Protein AF-A0A934XYL9-F1 (afdb_monomer_lite)

Structure (mmCIF, N/CA/C/O backbone):
data_AF-A0A934XYL9-F1
#
_entry.id   AF-A0A934XYL9-F1
#
loop_
_atom_site.group_PDB
_atom_site.id
_atom_site.type_symbol
_atom_site.label_atom_id
_atom_site.label_alt_id
_atom_site.label_comp_id
_atom_site.label_asym_id
_atom_site.label_entity_id
_atom_site.label_seq_id
_atom_site.pdbx_PDB_ins_code
_atom_site.Cartn_x
_atom_site.Cartn_y
_atom_site.Cartn_z
_atom_site.occupancy
_atom_site.B_iso_or_equiv
_atom_site.auth_seq_id
_atom_site.auth_comp_id
_atom_site.auth_asym_id
_atom_site.auth_atom_id
_atom_site.pdbx_PDB_model_num
ATOM 1 N N . MET A 1 1 ? -9.830 14.529 13.979 1.00 47.41 1 MET A N 1
ATOM 2 C CA . MET A 1 1 ? -8.397 14.184 13.919 1.00 47.41 1 MET A CA 1
ATOM 3 C C . MET A 1 1 ? -8.063 13.356 15.140 1.00 47.41 1 MET A C 1
ATOM 5 O O . MET A 1 1 ? -8.235 13.854 16.246 1.00 47.41 1 MET A O 1
ATOM 9 N N . SER A 1 2 ? -7.654 12.105 14.946 1.00 51.38 2 SER A N 1
ATOM 10 C CA . SER A 1 2 ? -7.021 11.291 15.988 1.00 51.38 2 SER A CA 1
ATOM 11 C C . SER A 1 2 ? -5.512 11.298 15.739 1.00 51.38 2 SER A C 1
ATOM 13 O O . SER A 1 2 ? -5.086 11.062 14.607 1.00 51.38 2 SER A O 1
ATOM 15 N N . SER A 1 3 ? -4.711 11.578 16.764 1.00 46.47 3 SER A N 1
ATOM 16 C CA . SER A 1 3 ? -3.249 11.509 16.701 1.00 46.47 3 SER A CA 1
ATOM 17 C C . SER A 1 3 ? -2.705 10.727 17.893 1.00 46.47 3 SER A C 1
ATOM 19 O O . SER A 1 3 ? -3.219 10.834 19.006 1.00 46.47 3 SER A O 1
ATOM 21 N N . ILE A 1 4 ? -1.657 9.945 17.649 1.00 52.59 4 ILE A N 1
ATOM 22 C CA . ILE A 1 4 ? -0.820 9.324 18.678 1.00 52.59 4 ILE A CA 1
ATOM 23 C C . ILE A 1 4 ? 0.606 9.825 18.442 1.00 52.59 4 ILE A C 1
ATOM 25 O O . ILE A 1 4 ? 1.113 9.770 17.322 1.00 52.59 4 ILE A O 1
ATOM 29 N N . SER A 1 5 ? 1.245 10.342 19.492 1.00 48.00 5 SER A N 1
ATOM 30 C CA . SER A 1 5 ? 2.653 10.745 19.492 1.00 48.00 5 SER A CA 1
ATOM 31 C C . SER A 1 5 ? 3.391 9.919 20.538 1.00 48.00 5 SER A C 1
ATOM 33 O O . SER A 1 5 ? 3.002 9.889 21.706 1.00 48.00 5 SER A O 1
ATOM 35 N N . LEU A 1 6 ? 4.447 9.236 20.103 1.00 45.34 6 LEU A N 1
ATOM 36 C CA . LEU A 1 6 ? 5.395 8.524 20.953 1.00 45.34 6 LEU A CA 1
ATOM 37 C C . LEU A 1 6 ? 6.767 9.180 20.731 1.00 45.34 6 LEU A C 1
ATOM 39 O O . LEU A 1 6 ? 7.577 8.722 19.932 1.00 45.34 6 LEU A O 1
ATOM 43 N N . GLY A 1 7 ? 7.027 10.300 21.413 1.00 58.59 7 GLY A N 1
ATOM 44 C CA . GLY A 1 7 ? 8.284 11.053 21.278 1.00 58.59 7 GLY A CA 1
ATOM 45 C C . GLY A 1 7 ? 8.337 11.959 20.036 1.00 58.59 7 GLY A C 1
ATOM 46 O O . GLY A 1 7 ? 7.332 12.560 19.672 1.00 58.59 7 GLY A O 1
ATOM 47 N N . LEU A 1 8 ? 9.513 12.076 19.394 1.00 58.28 8 LEU A N 1
ATOM 48 C CA . LEU A 1 8 ? 9.740 12.850 18.149 1.00 58.28 8 LEU A CA 1
ATOM 49 C C . LEU A 1 8 ? 9.104 12.205 16.896 1.00 58.28 8 LEU A C 1
ATOM 51 O O . LEU A 1 8 ? 9.378 12.644 15.777 1.00 58.28 8 LEU A O 1
ATOM 55 N N . ALA A 1 9 ? 8.298 11.159 17.089 1.00 76.25 9 ALA A N 1
ATOM 56 C CA . ALA A 1 9 ? 7.535 10.485 16.057 1.00 76.25 9 ALA A CA 1
ATOM 57 C C . ALA A 1 9 ? 6.035 10.518 16.392 1.00 76.25 9 ALA A C 1
ATOM 59 O O . ALA A 1 9 ? 5.626 10.343 17.549 1.00 76.25 9 ALA A O 1
ATOM 60 N N . GLY A 1 10 ? 5.205 10.754 15.382 1.00 87.31 10 GLY A N 1
ATOM 61 C CA . GLY A 1 10 ? 3.758 10.814 15.523 1.00 87.31 10 GLY A CA 1
ATOM 62 C C . GLY A 1 10 ? 3.044 10.357 14.263 1.00 87.31 10 GLY A C 1
ATOM 63 O O . GLY A 1 10 ? 3.479 10.635 13.148 1.00 87.31 10 GLY A O 1
ATOM 64 N N . VAL A 1 11 ? 1.917 9.673 14.449 1.00 91.50 11 VAL A N 1
ATOM 65 C CA . VAL A 1 11 ? 1.026 9.281 13.357 1.00 91.50 11 VAL A CA 1
ATOM 66 C C . VAL A 1 11 ? -0.344 9.900 13.603 1.00 91.50 11 VAL A C 1
ATOM 68 O O . VAL A 1 11 ? -0.884 9.859 14.713 1.00 91.50 11 VAL A O 1
ATOM 71 N N . SER A 1 12 ? -0.909 10.505 12.565 1.00 93.56 12 SER A N 1
ATOM 72 C CA . SER A 1 12 ? -2.272 11.027 12.585 1.00 93.56 12 SER A CA 1
ATOM 73 C C . SER A 1 12 ? -3.064 10.550 11.380 1.00 93.56 12 SER A C 1
ATOM 75 O O . SER A 1 12 ? -2.515 10.303 10.303 1.00 93.56 12 SER A O 1
ATOM 77 N N . PHE A 1 13 ? -4.370 10.415 11.589 1.00 95.62 13 PHE A N 1
ATOM 78 C CA . PHE A 1 13 ? -5.290 9.878 10.599 1.00 95.62 13 PHE A CA 1
ATOM 79 C C . PHE A 1 13 ? -6.488 10.808 10.396 1.00 95.62 13 PHE A C 1
ATOM 81 O O . PHE A 1 13 ? -6.997 11.426 11.343 1.00 95.62 13 PHE A O 1
ATOM 88 N N . GLU A 1 14 ? -6.963 10.866 9.156 1.00 97.50 14 GLU A N 1
ATOM 89 C CA . GLU A 1 14 ? -8.215 11.515 8.779 1.00 97.50 14 GLU A CA 1
ATOM 90 C C . GLU A 1 14 ? -9.133 10.505 8.094 1.00 97.50 14 GLU A C 1
ATOM 92 O O . GLU A 1 14 ? -8.685 9.654 7.322 1.00 97.50 14 GLU A O 1
ATOM 97 N N . TYR A 1 15 ? -10.428 10.623 8.378 1.00 97.06 15 TYR A N 1
ATOM 98 C CA . TYR A 1 15 ? -11.459 9.693 7.938 1.00 97.06 15 TYR A CA 1
ATOM 99 C C . TYR A 1 15 ? -12.588 10.455 7.247 1.00 97.06 15 TYR A C 1
ATOM 101 O O . TYR A 1 15 ? -12.884 11.596 7.614 1.00 97.06 15 TYR A O 1
ATOM 109 N N . ASN A 1 16 ? -13.222 9.834 6.255 1.00 95.56 16 ASN A N 1
ATOM 110 C CA . ASN A 1 16 ? -14.413 10.390 5.616 1.00 95.56 16 ASN A CA 1
ATOM 111 C C . ASN A 1 16 ? -15.685 10.139 6.455 1.00 95.56 16 ASN A C 1
ATOM 113 O O . ASN A 1 16 ? -15.647 9.518 7.515 1.00 95.56 16 ASN A O 1
ATOM 117 N N . GLY A 1 17 ? -16.841 10.601 5.963 1.00 93.75 17 GLY A N 1
ATOM 118 C CA . GLY A 1 17 ? -18.133 10.430 6.645 1.00 93.75 17 GLY A CA 1
ATOM 119 C C . GLY A 1 17 ? -18.628 8.981 6.768 1.00 93.75 17 GLY A C 1
ATOM 120 O O . GLY A 1 17 ? -19.574 8.742 7.513 1.00 93.75 17 GLY A O 1
ATOM 121 N N . ARG A 1 18 ? -18.005 8.025 6.065 1.00 93.81 18 ARG A N 1
ATOM 122 C CA . ARG A 1 18 ? -18.259 6.582 6.217 1.00 93.81 18 ARG A CA 1
ATOM 123 C C . ARG A 1 18 ? -17.350 5.950 7.274 1.00 93.81 18 ARG A C 1
ATOM 125 O O . ARG A 1 18 ? -17.683 4.895 7.787 1.00 93.81 18 ARG A O 1
ATOM 132 N N . GLY A 1 19 ? -16.253 6.610 7.646 1.00 94.62 19 GLY A N 1
ATOM 133 C CA . GLY A 1 19 ? -15.232 6.068 8.544 1.00 94.62 19 GLY A CA 1
ATOM 134 C C . GLY A 1 19 ? -14.040 5.444 7.816 1.00 94.62 19 GLY A C 1
ATOM 135 O O . GLY A 1 19 ? -13.203 4.817 8.455 1.00 94.62 19 GLY A O 1
ATOM 136 N N . GLU A 1 20 ? -13.933 5.608 6.494 1.00 97.19 20 GLU A N 1
ATOM 137 C CA . GLU A 1 20 ? -12.786 5.117 5.721 1.00 97.19 20 GLU A CA 1
ATOM 138 C C . GLU A 1 20 ? -11.620 6.091 5.890 1.00 97.19 20 GLU A C 1
ATOM 140 O O . GLU A 1 20 ? -11.801 7.312 5.798 1.00 97.19 20 GLU A O 1
ATOM 145 N N . ARG A 1 21 ? -10.417 5.569 6.143 1.00 97.75 21 ARG A N 1
ATOM 146 C CA . ARG A 1 21 ? -9.211 6.377 6.323 1.00 97.75 21 ARG A CA 1
ATOM 147 C C . ARG A 1 21 ? -8.784 6.981 4.997 1.00 97.75 21 ARG A C 1
ATOM 149 O O . ARG A 1 21 ? -8.227 6.286 4.163 1.00 97.75 21 ARG A O 1
ATOM 156 N N . VAL A 1 22 ? -8.971 8.283 4.826 1.00 98.06 22 VAL A N 1
ATOM 157 C CA . VAL A 1 22 ? -8.612 9.006 3.593 1.00 98.06 22 VAL A CA 1
ATOM 158 C C . VAL A 1 22 ? -7.214 9.606 3.636 1.00 98.06 22 VAL A C 1
ATOM 160 O O . VAL A 1 22 ? -6.652 9.927 2.590 1.00 98.06 22 VAL A O 1
ATOM 163 N N . ARG A 1 23 ? -6.626 9.745 4.831 1.00 98.06 23 ARG A N 1
ATOM 164 C CA . ARG A 1 23 ? -5.273 10.282 4.985 1.00 98.06 23 ARG A CA 1
ATOM 165 C C . ARG A 1 23 ? -4.556 9.709 6.199 1.00 98.06 23 ARG A C 1
ATOM 167 O O . ARG A 1 23 ? -5.142 9.579 7.272 1.00 98.06 23 ARG A O 1
ATOM 174 N N . LYS A 1 24 ? -3.267 9.425 6.024 1.00 96.75 24 LYS A N 1
ATOM 175 C CA . LYS A 1 24 ? -2.283 9.120 7.067 1.00 96.75 24 LYS A CA 1
ATOM 176 C C . LYS A 1 24 ? -1.144 10.129 6.970 1.00 96.75 24 LYS A C 1
ATOM 178 O O . LYS A 1 24 ? -0.608 10.337 5.885 1.00 96.75 24 LYS A O 1
ATOM 183 N N . VAL A 1 25 ? -0.755 10.727 8.088 1.00 96.12 25 VAL A N 1
ATOM 184 C CA . VAL A 1 25 ? 0.452 11.553 8.195 1.00 96.12 25 VAL A CA 1
ATOM 185 C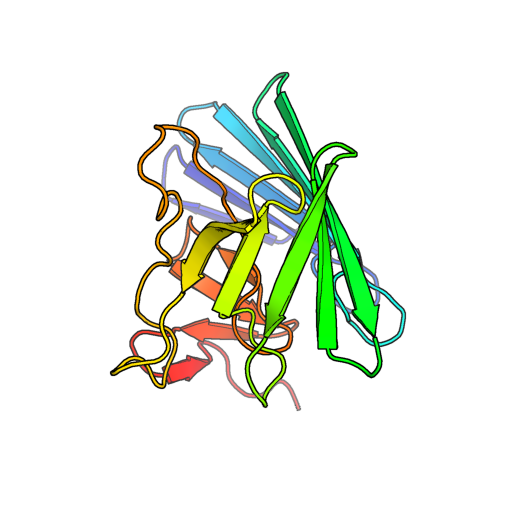 C . VAL A 1 25 ? 1.351 10.925 9.240 1.00 96.12 25 VAL A C 1
ATOM 187 O O . VAL A 1 25 ? 0.939 10.791 10.390 1.00 96.12 25 VAL A O 1
ATOM 190 N N . HIS A 1 26 ? 2.554 10.550 8.829 1.00 93.69 26 HIS A N 1
ATOM 191 C CA . HIS A 1 26 ? 3.607 10.062 9.702 1.00 93.69 26 HIS A CA 1
ATOM 192 C C . HIS A 1 26 ? 4.715 11.112 9.756 1.00 93.69 26 HIS A C 1
ATOM 194 O O . HIS A 1 26 ? 5.295 11.466 8.730 1.00 93.69 26 HIS A O 1
ATOM 200 N N . GLU A 1 27 ? 4.974 11.637 10.945 1.00 91.94 27 GLU A N 1
ATOM 201 C CA . GLU A 1 27 ? 6.095 12.522 11.222 1.00 91.94 27 GLU A CA 1
ATOM 202 C C . GLU A 1 27 ? 7.128 11.751 12.033 1.00 91.94 27 GLU A C 1
ATOM 204 O O . GLU A 1 27 ? 6.793 11.201 13.076 1.00 91.94 27 GLU A O 1
ATOM 209 N N . GLU A 1 28 ? 8.374 11.727 11.575 1.00 87.44 28 GLU A N 1
ATOM 210 C CA . GLU A 1 28 ? 9.479 11.084 12.278 1.00 87.44 28 GLU A CA 1
ATOM 211 C C . GLU A 1 28 ? 10.742 11.937 12.117 1.00 87.44 28 GLU A C 1
ATOM 213 O O . GLU A 1 28 ? 11.165 12.238 11.001 1.00 87.44 28 GLU A O 1
ATOM 218 N N . PHE A 1 29 ? 11.330 12.387 13.231 1.00 86.75 29 PHE A N 1
ATOM 219 C CA . PHE A 1 29 ? 12.517 13.261 13.237 1.00 86.75 29 PHE A CA 1
ATOM 220 C C . PHE A 1 29 ? 12.365 14.532 12.371 1.00 86.75 29 PHE A C 1
ATOM 222 O O . PHE A 1 29 ? 13.323 14.997 11.753 1.00 86.75 29 PHE A O 1
ATOM 229 N N . GLY A 1 30 ? 11.155 15.104 12.323 1.00 86.56 30 GLY A N 1
ATOM 230 C CA . GLY A 1 30 ? 10.830 16.290 11.519 1.00 86.56 30 GLY A CA 1
ATOM 231 C C . GLY A 1 30 ? 10.648 16.018 10.020 1.00 86.56 30 GLY A C 1
ATOM 232 O O . GLY A 1 30 ? 10.419 16.954 9.253 1.00 86.56 30 GLY A O 1
ATOM 233 N N . VAL A 1 31 ? 10.733 14.757 9.588 1.00 90.06 31 VAL A N 1
ATOM 234 C CA . VAL A 1 31 ? 10.365 14.325 8.236 1.00 90.06 31 VAL A CA 1
ATOM 235 C C . VAL A 1 31 ? 8.890 13.955 8.237 1.00 90.06 31 VAL A C 1
ATOM 237 O O . VAL A 1 31 ? 8.470 13.092 9.001 1.00 90.06 31 VAL A O 1
ATOM 240 N N . ILE A 1 32 ? 8.108 14.593 7.367 1.00 93.12 32 ILE A N 1
ATOM 241 C CA . ILE A 1 32 ? 6.671 14.344 7.235 1.00 93.12 32 ILE A CA 1
ATOM 242 C C . ILE A 1 32 ? 6.415 13.538 5.965 1.00 93.12 32 ILE A C 1
ATOM 244 O O . ILE A 1 32 ? 6.678 14.004 4.855 1.00 93.12 32 ILE A O 1
ATOM 248 N N . LYS A 1 33 ? 5.830 12.356 6.139 1.00 95.75 33 LYS A N 1
ATOM 249 C CA . LYS A 1 33 ? 5.336 11.481 5.079 1.00 95.75 33 LYS A CA 1
ATOM 250 C C . LYS A 1 33 ? 3.817 11.471 5.117 1.00 95.75 33 LYS A C 1
ATOM 252 O O . LYS A 1 33 ? 3.214 11.319 6.177 1.00 95.75 33 LYS A O 1
ATOM 257 N N . THR A 1 34 ? 3.177 11.649 3.969 1.00 97.19 34 THR A N 1
ATOM 258 C CA . THR A 1 34 ? 1.712 11.618 3.857 1.00 97.19 34 THR A CA 1
ATOM 259 C C . THR A 1 34 ? 1.296 10.488 2.932 1.00 97.19 34 THR A C 1
ATOM 261 O O . THR A 1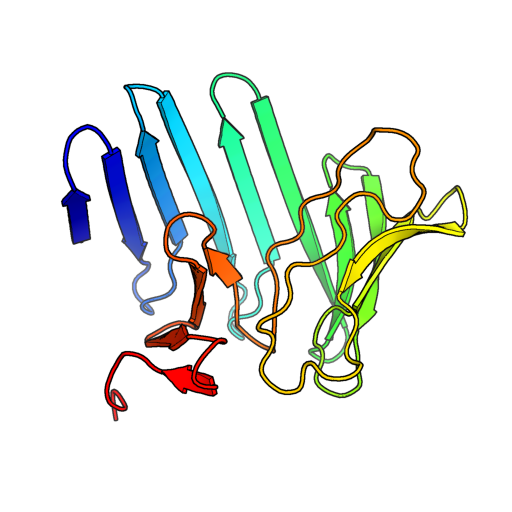 34 ? 1.865 10.330 1.861 1.00 97.19 34 THR A O 1
ATOM 264 N N . THR A 1 35 ? 0.287 9.716 3.321 1.00 98.25 35 THR A N 1
ATOM 265 C CA . THR A 1 35 ? -0.405 8.778 2.432 1.00 98.25 35 THR A CA 1
ATOM 266 C C . THR A 1 35 ? -1.859 9.207 2.303 1.00 98.25 35 THR A C 1
ATOM 268 O O . THR A 1 35 ? -2.542 9.337 3.317 1.00 98.25 35 THR A O 1
ATOM 271 N N . ASN A 1 36 ? -2.326 9.448 1.082 1.00 98.38 36 ASN A N 1
ATOM 272 C CA . ASN A 1 36 ? -3.732 9.710 0.784 1.00 98.38 36 ASN A CA 1
ATOM 273 C C . ASN A 1 36 ? -4.361 8.458 0.171 1.00 98.38 36 ASN A C 1
ATOM 275 O O . ASN A 1 36 ? -3.723 7.789 -0.646 1.00 98.38 36 ASN A O 1
ATOM 279 N N . TYR A 1 37 ? -5.608 8.180 0.534 1.00 98.56 37 TYR A N 1
ATOM 280 C CA . TYR A 1 37 ? -6.353 7.019 0.064 1.00 98.56 37 TYR A CA 1
ATOM 281 C C . TYR A 1 37 ? -7.666 7.449 -0.589 1.00 98.56 37 TYR A C 1
ATOM 283 O O . TYR A 1 37 ? -8.336 8.369 -0.114 1.00 98.56 37 TYR A O 1
ATOM 291 N N . LEU A 1 38 ? -8.051 6.753 -1.656 1.00 98.31 38 LEU A N 1
ATOM 292 C CA . LEU A 1 38 ? -9.362 6.875 -2.288 1.00 98.31 38 LEU A CA 1
ATOM 293 C C . LEU A 1 38 ? -9.995 5.493 -2.389 1.00 98.31 38 LEU A C 1
ATOM 295 O O . LEU A 1 38 ? -9.337 4.562 -2.845 1.00 98.31 38 LEU A O 1
ATOM 299 N N . PHE A 1 39 ? -11.267 5.388 -2.019 1.00 98.19 39 PHE A N 1
ATOM 300 C CA . PHE A 1 39 ? -12.046 4.156 -2.090 1.00 98.19 39 PHE A CA 1
ATOM 301 C C . PHE A 1 39 ? -13.232 4.324 -3.039 1.00 98.19 39 PHE A C 1
ATOM 303 O O . PHE A 1 39 ? -13.703 5.445 -3.254 1.00 98.19 39 PHE A O 1
ATOM 310 N N . ASP A 1 40 ? -13.708 3.218 -3.606 1.00 96.44 40 ASP A N 1
ATOM 311 C CA . ASP A 1 40 ? -14.989 3.179 -4.309 1.00 96.44 40 ASP A CA 1
ATOM 312 C C . ASP A 1 40 ? -16.174 3.037 -3.330 1.00 96.44 40 ASP A C 1
ATOM 314 O O . ASP A 1 40 ? -16.021 2.941 -2.109 1.00 96.44 40 ASP A O 1
ATOM 318 N N . GLU A 1 41 ? -17.398 3.015 -3.860 1.00 95.00 41 GLU A N 1
ATOM 319 C CA . GLU A 1 41 ? -18.602 2.847 -3.036 1.00 95.00 41 GLU A CA 1
ATOM 320 C C . GLU A 1 41 ? -18.678 1.466 -2.356 1.00 95.00 41 GLU A C 1
ATOM 322 O O . GLU A 1 41 ? -19.294 1.339 -1.294 1.00 95.00 41 GLU A O 1
ATOM 327 N N . ALA A 1 42 ? -18.018 0.448 -2.916 1.00 94.44 42 ALA A N 1
ATOM 328 C CA . ALA A 1 42 ? -17.936 -0.898 -2.354 1.00 94.44 42 ALA A CA 1
ATOM 329 C C . ALA A 1 42 ? -16.836 -1.045 -1.280 1.00 94.44 42 ALA A C 1
ATOM 331 O O . ALA A 1 42 ? -16.777 -2.081 -0.620 1.00 94.44 42 ALA A O 1
ATOM 332 N N . GLY A 1 43 ? -16.015 -0.013 -1.058 1.00 94.81 43 GLY A N 1
ATOM 333 C CA . GLY A 1 43 ? -14.916 -0.019 -0.089 1.00 94.81 43 GLY A CA 1
ATOM 334 C C . GLY A 1 43 ? -13.603 -0.582 -0.642 1.00 94.81 43 GLY A C 1
ATOM 335 O O . GLY A 1 43 ? -12.669 -0.828 0.122 1.00 94.81 43 GLY A O 1
ATOM 336 N N . HIS A 1 44 ? -13.492 -0.788 -1.957 1.00 97.06 44 HIS A N 1
ATOM 337 C CA . HIS A 1 44 ? -12.228 -1.161 -2.579 1.00 97.06 44 HIS A CA 1
ATOM 338 C C . HIS A 1 44 ? -11.290 0.043 -2.647 1.00 97.06 44 HIS A C 1
ATOM 340 O O . HIS A 1 44 ? -11.690 1.136 -3.049 1.00 97.06 44 HIS A O 1
ATOM 346 N N . LEU A 1 45 ? -10.016 -0.163 -2.311 1.00 98.06 45 LEU A N 1
ATOM 347 C CA . LEU A 1 45 ? -8.981 0.856 -2.475 1.00 98.06 45 LEU A CA 1
ATOM 348 C C . LEU A 1 45 ? -8.743 1.120 -3.968 1.00 98.06 45 LEU A C 1
ATOM 350 O O . LEU A 1 45 ? -8.282 0.234 -4.682 1.00 98.06 45 LEU A O 1
ATOM 354 N N . LEU A 1 46 ? -9.017 2.337 -4.431 1.00 98.25 46 LEU A N 1
ATOM 355 C CA . LEU A 1 46 ? -8.765 2.781 -5.802 1.00 98.25 46 LEU A CA 1
ATOM 356 C C . LEU A 1 46 ? -7.402 3.445 -5.953 1.00 98.25 46 LEU A C 1
ATOM 358 O O . LEU A 1 46 ? -6.728 3.224 -6.953 1.00 98.25 46 LEU A O 1
ATOM 362 N N . VAL A 1 47 ? -7.003 4.275 -4.986 1.00 98.56 47 VAL A N 1
ATOM 363 C CA . VAL A 1 47 ? -5.749 5.034 -5.062 1.00 98.56 47 VAL A CA 1
ATOM 364 C C . VAL A 1 47 ? -5.047 5.034 -3.719 1.00 98.56 47 VAL A C 1
ATOM 366 O O . VAL A 1 47 ? -5.655 5.361 -2.704 1.00 98.56 47 VAL A O 1
ATOM 369 N N . GLU A 1 48 ? -3.750 4.748 -3.741 1.00 98.50 48 GLU A N 1
ATOM 370 C CA . GLU A 1 48 ? -2.810 5.073 -2.673 1.00 98.50 48 GLU A CA 1
ATOM 371 C C . GLU A 1 48 ? -1.777 6.061 -3.223 1.00 98.50 48 GLU A C 1
ATOM 373 O O . GLU A 1 48 ? -1.028 5.749 -4.152 1.00 98.50 48 GLU A O 1
ATOM 378 N N . GLN A 1 49 ? -1.732 7.265 -2.658 1.00 98.44 49 GLN A N 1
ATOM 379 C CA . GLN A 1 49 ? -0.735 8.273 -3.000 1.00 98.44 49 GLN A CA 1
ATOM 380 C C . GLN A 1 49 ? 0.174 8.524 -1.804 1.00 98.44 49 GLN A C 1
ATOM 382 O O . GLN A 1 49 ? -0.243 9.126 -0.817 1.00 98.44 49 GLN A O 1
ATOM 387 N N . PHE A 1 50 ? 1.428 8.109 -1.924 1.00 98.06 50 PHE A N 1
ATOM 388 C CA . PHE A 1 50 ? 2.468 8.324 -0.931 1.00 98.06 50 PHE A CA 1
ATOM 389 C C . PHE A 1 50 ? 3.331 9.534 -1.303 1.00 98.06 50 PHE A C 1
ATOM 391 O O . PHE A 1 50 ? 3.847 9.622 -2.418 1.00 98.06 50 PHE A O 1
ATOM 398 N N . VAL A 1 51 ? 3.498 10.459 -0.363 1.00 97.81 51 VAL A N 1
ATOM 399 C CA . VAL A 1 51 ? 4.276 11.693 -0.498 1.00 97.81 51 VAL A CA 1
ATOM 400 C C . VAL A 1 51 ? 5.374 11.702 0.561 1.00 97.81 51 VAL A C 1
ATOM 402 O O . VAL A 1 51 ? 5.080 11.653 1.756 1.00 97.81 51 VAL A O 1
ATOM 405 N N . ASP A 1 52 ? 6.622 11.805 0.112 1.00 95.06 52 ASP A N 1
ATOM 406 C CA . ASP A 1 52 ? 7.825 11.929 0.941 1.00 95.06 52 ASP A CA 1
ATOM 407 C C . ASP A 1 52 ? 8.668 13.104 0.427 1.00 95.06 52 ASP A C 1
ATOM 409 O O . ASP A 1 52 ? 9.346 13.021 -0.605 1.00 95.06 52 ASP A O 1
ATOM 413 N N . GLY A 1 53 ? 8.547 14.252 1.098 1.00 91.62 53 GLY A N 1
ATOM 414 C CA . GLY A 1 53 ? 9.133 15.508 0.637 1.00 91.62 53 GLY A CA 1
ATOM 415 C C . GLY A 1 53 ? 8.638 15.897 -0.761 1.00 91.62 53 GLY A C 1
ATOM 416 O O . GLY A 1 53 ? 7.451 16.136 -0.967 1.00 91.62 53 GLY A O 1
ATOM 417 N N . ALA A 1 54 ? 9.556 15.982 -1.728 1.00 92.62 54 ALA A N 1
ATOM 418 C CA . ALA A 1 54 ? 9.237 16.293 -3.126 1.00 92.62 54 ALA A CA 1
ATOM 419 C C . ALA A 1 54 ? 8.844 15.057 -3.959 1.00 92.62 54 ALA A C 1
ATOM 421 O O . ALA A 1 54 ? 8.409 15.198 -5.103 1.00 92.62 54 ALA A O 1
ATOM 422 N N . THR A 1 55 ? 9.005 13.850 -3.414 1.00 95.38 55 THR A N 1
ATOM 423 C CA . THR A 1 55 ? 8.704 12.602 -4.115 1.00 95.38 55 THR A CA 1
ATOM 424 C C . THR A 1 55 ? 7.244 12.237 -3.900 1.00 95.38 55 THR A C 1
ATOM 426 O O . THR A 1 55 ? 6.782 12.139 -2.768 1.00 95.38 55 THR A O 1
ATOM 429 N N . THR A 1 56 ? 6.516 11.998 -4.989 1.00 97.44 56 THR A N 1
ATOM 430 C CA . THR A 1 56 ? 5.150 11.462 -4.949 1.00 97.44 56 THR A CA 1
ATOM 431 C C . THR A 1 56 ? 5.109 10.147 -5.711 1.00 97.44 56 THR A C 1
ATOM 433 O O . THR A 1 56 ? 5.512 10.086 -6.870 1.00 97.44 56 THR A O 1
ATOM 436 N N . THR A 1 57 ? 4.610 9.099 -5.063 1.00 98.00 57 THR A N 1
ATOM 437 C CA . THR A 1 57 ? 4.298 7.815 -5.690 1.00 98.00 57 THR A CA 1
ATOM 438 C C . THR A 1 57 ? 2.793 7.627 -5.668 1.00 98.00 57 THR A C 1
ATOM 440 O O . THR A 1 57 ? 2.198 7.594 -4.595 1.00 98.00 57 THR A O 1
ATOM 443 N N . THR A 1 58 ? 2.175 7.507 -6.839 1.00 98.38 58 THR A N 1
ATOM 444 C CA . THR A 1 58 ? 0.735 7.234 -6.959 1.00 98.38 58 THR A CA 1
ATOM 445 C C . THR A 1 58 ? 0.542 5.819 -7.481 1.00 98.38 58 THR A C 1
ATOM 447 O O . THR A 1 58 ? 1.141 5.460 -8.496 1.00 98.38 58 THR A O 1
ATOM 450 N N . SER A 1 59 ? -0.270 5.033 -6.777 1.00 98.56 59 SER A N 1
ATOM 451 C CA . SER A 1 59 ? -0.675 3.678 -7.147 1.00 98.56 59 SER A CA 1
ATOM 452 C C . SER A 1 59 ? -2.185 3.646 -7.344 1.00 98.56 59 SER A C 1
ATOM 454 O O . SER A 1 59 ? -2.926 3.840 -6.384 1.00 98.56 59 SER A O 1
ATOM 456 N N . GLU A 1 60 ? -2.633 3.397 -8.569 1.00 98.69 60 GLU A N 1
ATOM 457 C CA . GLU A 1 60 ? -4.049 3.263 -8.923 1.00 98.69 60 GLU A CA 1
ATOM 458 C C . GLU A 1 60 ? -4.374 1.784 -9.145 1.00 98.69 60 GLU A C 1
ATOM 460 O O . GLU A 1 60 ? -3.728 1.125 -9.963 1.00 98.69 60 GLU A O 1
ATOM 465 N N . ILE A 1 61 ? -5.336 1.243 -8.401 1.00 98.56 61 ILE A N 1
ATOM 466 C CA . ILE A 1 61 ? -5.665 -0.185 -8.404 1.00 98.56 61 ILE A CA 1
ATOM 467 C C . ILE A 1 61 ? -6.807 -0.457 -9.379 1.00 98.56 61 ILE A C 1
ATOM 469 O O . ILE A 1 61 ? -7.844 0.207 -9.359 1.00 98.56 61 ILE A O 1
ATOM 473 N N . ILE A 1 62 ? -6.623 -1.472 -10.217 1.00 98.31 62 ILE A N 1
ATOM 474 C CA . ILE A 1 62 ? -7.628 -1.958 -11.158 1.00 98.31 62 ILE A CA 1
ATOM 475 C C . ILE A 1 62 ? -8.302 -3.178 -10.542 1.00 98.31 62 ILE A C 1
ATOM 477 O O . ILE A 1 62 ? -7.640 -4.177 -10.248 1.00 98.31 62 ILE A O 1
ATOM 481 N N . TRP A 1 63 ? -9.621 -3.100 -10.395 1.00 98.00 63 TRP A N 1
ATOM 482 C CA . TRP A 1 63 ? -10.458 -4.165 -9.853 1.00 98.00 63 TRP A CA 1
ATOM 483 C C . TRP A 1 63 ? -11.299 -4.817 -10.951 1.00 98.00 63 TRP A C 1
ATOM 485 O O . TRP A 1 63 ? -11.805 -4.136 -11.845 1.00 98.00 63 TRP A O 1
ATOM 495 N N . MET A 1 64 ? -11.471 -6.134 -10.870 1.00 96.62 64 MET A N 1
ATOM 496 C CA . MET A 1 64 ? -12.358 -6.916 -11.731 1.00 96.62 64 MET A CA 1
ATOM 497 C C . MET A 1 64 ? -13.043 -7.980 -10.878 1.00 96.62 64 MET A C 1
ATOM 499 O O . MET A 1 64 ? -12.370 -8.714 -10.162 1.00 96.62 64 MET A O 1
ATOM 503 N N . ASP A 1 65 ? -14.376 -8.022 -10.909 1.00 94.00 65 ASP A N 1
ATOM 504 C CA . ASP A 1 65 ? -15.190 -8.975 -10.138 1.00 94.00 65 ASP A CA 1
ATOM 505 C C . ASP A 1 65 ? -14.818 -9.057 -8.639 1.00 94.00 65 ASP A C 1
ATOM 507 O O . ASP A 1 65 ? -14.830 -10.122 -8.027 1.00 94.00 65 ASP A O 1
ATOM 511 N N . GLY A 1 66 ? -14.471 -7.912 -8.037 1.00 93.06 66 GLY A N 1
ATOM 512 C CA . GLY A 1 66 ? -14.088 -7.814 -6.623 1.00 93.06 66 GLY A CA 1
ATOM 513 C C . GLY A 1 66 ? -12.657 -8.264 -6.306 1.00 93.06 66 GLY A C 1
ATOM 514 O O . GLY A 1 66 ? -12.291 -8.331 -5.136 1.00 93.06 66 GLY A O 1
ATOM 515 N N . GLN A 1 67 ? -11.831 -8.550 -7.317 1.00 96.50 67 GLN A N 1
ATOM 516 C CA . GLN A 1 67 ? -10.419 -8.898 -7.151 1.00 96.50 67 GLN A CA 1
ATOM 517 C C . GLN A 1 67 ? -9.495 -7.826 -7.746 1.00 96.50 67 GLN A C 1
ATOM 519 O O . GLN A 1 67 ? -9.799 -7.278 -8.812 1.00 96.50 67 GLN A O 1
ATOM 524 N N . PRO A 1 68 ? -8.353 -7.523 -7.103 1.00 97.88 68 PRO A N 1
ATOM 525 C CA . PRO A 1 68 ? -7.360 -6.628 -7.676 1.00 97.88 68 PRO A CA 1
ATOM 526 C C . PRO A 1 68 ? -6.582 -7.368 -8.772 1.00 97.88 68 PRO A C 1
ATOM 528 O O . PRO A 1 68 ? -5.982 -8.410 -8.519 1.00 97.88 68 PRO A O 1
ATOM 531 N N . VAL A 1 69 ? -6.576 -6.824 -9.989 1.00 98.06 69 VAL A N 1
ATOM 532 C CA . VAL A 1 69 ? -5.950 -7.459 -11.169 1.00 98.06 69 VAL A CA 1
ATOM 533 C C . VAL A 1 69 ? -4.779 -6.659 -11.737 1.00 98.06 69 VAL A C 1
ATOM 535 O O . VAL A 1 69 ? -3.997 -7.162 -12.543 1.00 98.06 69 VAL A O 1
ATOM 538 N N . GLY A 1 70 ? -4.612 -5.407 -11.316 1.00 98.38 70 GLY A N 1
ATOM 539 C CA . GLY A 1 70 ? -3.506 -4.574 -11.768 1.00 98.38 70 GLY A CA 1
ATOM 540 C C . GLY A 1 70 ? -3.292 -3.346 -10.902 1.00 98.38 70 GLY A C 1
ATOM 541 O O . GLY A 1 70 ? -4.183 -2.917 -10.172 1.00 98.38 70 GLY A O 1
ATOM 542 N N . VAL A 1 71 ? -2.100 -2.770 -11.009 1.00 98.75 71 VAL A N 1
ATOM 543 C CA . VAL A 1 71 ? -1.762 -1.480 -10.407 1.00 98.75 71 VAL A CA 1
ATOM 544 C C . VAL A 1 71 ? -1.020 -0.617 -11.414 1.00 98.75 71 VAL A C 1
ATOM 546 O O . VAL A 1 71 ? -0.031 -1.038 -12.014 1.00 98.75 71 VAL A O 1
ATOM 549 N N . ILE A 1 72 ? -1.485 0.612 -11.595 1.00 98.62 72 ILE A N 1
ATOM 550 C CA . ILE A 1 72 ? -0.770 1.641 -12.340 1.00 98.62 72 ILE A CA 1
ATOM 551 C C . ILE A 1 72 ? 0.032 2.444 -11.320 1.00 98.62 72 ILE A C 1
ATOM 553 O O . ILE A 1 72 ? -0.532 3.199 -10.533 1.00 98.62 72 ILE A O 1
ATOM 557 N N . ARG A 1 73 ? 1.356 2.269 -11.312 1.00 97.88 73 ARG A N 1
ATOM 558 C CA . ARG A 1 73 ? 2.268 3.021 -10.446 1.00 97.88 73 ARG A CA 1
ATOM 559 C C . ARG A 1 73 ? 2.987 4.078 -11.260 1.00 97.88 73 ARG A C 1
ATOM 561 O O . ARG A 1 73 ? 3.703 3.734 -12.195 1.00 97.88 73 ARG A O 1
ATOM 568 N N . ASN A 1 74 ? 2.806 5.351 -10.914 1.00 96.25 74 ASN A N 1
ATOM 569 C CA . ASN A 1 74 ? 3.401 6.484 -11.637 1.00 96.25 74 ASN A CA 1
ATOM 570 C C . ASN A 1 74 ? 3.201 6.373 -13.163 1.00 96.25 74 ASN A C 1
ATOM 572 O O . ASN A 1 74 ? 4.142 6.524 -13.940 1.00 96.25 74 ASN A O 1
ATOM 576 N N . ASN A 1 75 ? 1.963 6.080 -13.579 1.00 96.75 75 ASN A N 1
ATOM 577 C CA . ASN A 1 75 ? 1.563 5.890 -14.978 1.00 96.75 75 ASN A CA 1
ATOM 578 C C . ASN A 1 75 ? 2.171 4.651 -15.683 1.00 96.75 75 ASN A C 1
ATOM 580 O O . ASN A 1 75 ? 2.142 4.559 -16.910 1.00 96.75 75 ASN A O 1
ATOM 584 N N . VAL A 1 76 ? 2.699 3.681 -14.926 1.00 97.69 76 VAL A N 1
ATOM 585 C CA . VAL A 1 76 ? 3.209 2.397 -15.435 1.00 97.69 76 VAL A CA 1
ATOM 586 C C . VAL A 1 76 ? 2.356 1.244 -14.906 1.00 97.69 76 VAL A C 1
ATOM 588 O O . VAL A 1 76 ? 2.249 1.035 -13.698 1.00 97.69 76 VAL A O 1
ATOM 591 N N . LEU A 1 77 ? 1.754 0.477 -15.817 1.00 98.44 77 LEU A N 1
ATOM 592 C CA . LEU A 1 77 ? 0.920 -0.681 -15.490 1.00 98.44 77 LEU A CA 1
ATOM 593 C C . LEU A 1 77 ? 1.758 -1.896 -15.066 1.00 98.44 77 LEU A C 1
ATOM 595 O O . LEU A 1 77 ? 2.676 -2.297 -15.780 1.00 98.44 77 LEU A O 1
ATOM 599 N N . HIS A 1 78 ? 1.344 -2.522 -13.969 1.00 98.75 78 HIS A N 1
ATOM 600 C CA . HIS A 1 78 ? 1.803 -3.816 -13.474 1.00 98.75 78 HIS A CA 1
ATOM 601 C C . HIS A 1 78 ? 0.594 -4.738 -13.274 1.00 98.75 78 HIS A C 1
ATOM 603 O O . HIS A 1 78 ? -0.511 -4.260 -12.996 1.00 98.75 78 HIS A O 1
ATOM 609 N N . TYR A 1 79 ? 0.794 -6.048 -13.397 1.00 98.69 79 TYR A N 1
ATOM 610 C CA . TYR A 1 79 ? -0.260 -7.033 -13.144 1.00 98.69 79 TYR A CA 1
ATOM 611 C C . TYR A 1 79 ? -0.221 -7.487 -11.692 1.00 98.69 79 TYR A C 1
ATOM 613 O O . TYR A 1 79 ? 0.859 -7.702 -11.151 1.00 98.69 79 TYR A O 1
ATOM 621 N N . ILE A 1 80 ? -1.387 -7.615 -11.064 1.00 98.56 80 ILE A N 1
ATOM 622 C CA . ILE A 1 80 ? -1.507 -8.208 -9.731 1.00 98.56 80 ILE A CA 1
ATOM 623 C C . ILE A 1 80 ? -1.971 -9.646 -9.916 1.00 98.56 80 ILE A C 1
ATOM 625 O O . ILE A 1 80 ? -2.952 -9.893 -10.614 1.00 98.56 80 ILE A O 1
ATOM 629 N N . GLU A 1 81 ? -1.288 -10.578 -9.259 1.00 97.62 81 GLU A N 1
ATOM 630 C CA . GLU A 1 81 ? -1.717 -11.970 -9.159 1.00 97.62 81 GLU A CA 1
ATOM 631 C C . GLU A 1 81 ? -2.251 -12.219 -7.744 1.00 97.62 81 GLU A C 1
ATOM 633 O O . GLU A 1 81 ? -1.461 -12.409 -6.806 1.00 97.62 81 GLU A O 1
ATOM 638 N N . PRO A 1 82 ? -3.579 -12.146 -7.543 1.00 96.62 82 PRO A N 1
ATOM 639 C CA . PRO A 1 82 ? -4.179 -12.446 -6.257 1.00 96.62 82 PRO A CA 1
ATOM 640 C C . PRO A 1 82 ? -4.363 -13.956 -6.050 1.00 96.62 82 PRO A C 1
ATOM 642 O O . PRO A 1 82 ? -4.448 -14.737 -6.998 1.00 96.62 82 PRO A O 1
ATOM 645 N N . ASP A 1 83 ? -4.472 -14.375 -4.791 1.00 94.62 83 ASP A N 1
ATOM 646 C CA . ASP A 1 83 ? -4.978 -15.706 -4.456 1.00 94.62 83 ASP A CA 1
ATOM 647 C C . ASP A 1 83 ? -6.514 -15.787 -4.545 1.00 94.62 83 ASP A C 1
ATOM 649 O O . ASP A 1 83 ? -7.207 -14.820 -4.857 1.00 94.62 83 ASP A O 1
ATOM 653 N N . HIS A 1 84 ? -7.065 -16.964 -4.238 1.00 92.38 84 HIS A N 1
ATOM 654 C CA . HIS A 1 84 ? -8.507 -17.224 -4.275 1.00 92.38 84 HIS A CA 1
ATOM 655 C C . HIS A 1 84 ? -9.351 -16.332 -3.344 1.00 92.38 84 HIS A C 1
ATOM 657 O O . HIS A 1 84 ? -10.565 -16.268 -3.525 1.00 92.38 84 HIS A O 1
ATOM 663 N N . LEU A 1 85 ? -8.742 -15.666 -2.356 1.00 93.12 85 LEU A N 1
ATOM 664 C CA . LEU A 1 85 ? -9.426 -14.719 -1.475 1.00 93.12 85 LEU A CA 1
ATOM 665 C C . LEU A 1 85 ? -9.386 -13.289 -2.024 1.00 93.12 85 LEU A C 1
ATOM 667 O O . LEU A 1 85 ? -10.055 -12.424 -1.473 1.00 93.12 85 LEU A O 1
ATOM 671 N N . GLY A 1 86 ? -8.615 -13.023 -3.081 1.00 93.69 86 GLY A N 1
ATOM 672 C CA . GLY A 1 86 ? -8.338 -11.668 -3.560 1.00 93.69 86 GLY A CA 1
ATOM 673 C C . GLY A 1 86 ? -7.119 -11.023 -2.892 1.00 93.69 86 GLY A C 1
ATOM 674 O O . GLY A 1 86 ? -6.898 -9.828 -3.072 1.00 93.69 86 GLY A O 1
ATOM 675 N N . THR A 1 87 ? -6.321 -11.782 -2.131 1.00 95.81 87 THR A N 1
ATOM 676 C CA . THR A 1 87 ? -5.091 -11.279 -1.496 1.00 95.81 87 THR A CA 1
ATOM 677 C C . THR A 1 87 ? -3.991 -11.167 -2.548 1.00 95.81 87 THR A C 1
ATOM 679 O O . THR A 1 87 ? -3.645 -12.196 -3.132 1.00 95.81 87 THR A O 1
ATOM 682 N N . PRO A 1 88 ? -3.388 -9.991 -2.790 1.00 97.06 88 PRO A N 1
ATOM 683 C CA . PRO A 1 88 ? -2.252 -9.875 -3.700 1.00 97.06 88 PRO A CA 1
ATOM 684 C C . PRO A 1 88 ? -1.088 -10.770 -3.255 1.00 97.06 88 PRO A C 1
ATOM 686 O O . PRO A 1 88 ? -0.617 -10.656 -2.122 1.00 97.06 88 PRO A O 1
ATOM 689 N N . ARG A 1 89 ? -0.607 -11.650 -4.141 1.00 97.06 89 ARG A N 1
ATOM 690 C CA . ARG A 1 89 ? 0.560 -12.514 -3.886 1.00 97.06 89 ARG A CA 1
ATOM 691 C C . ARG A 1 89 ? 1.768 -12.123 -4.713 1.00 97.06 89 ARG A C 1
ATOM 693 O O . ARG A 1 89 ? 2.891 -12.267 -4.237 1.00 97.06 89 ARG A O 1
ATOM 700 N N . GLN A 1 90 ? 1.558 -11.595 -5.914 1.00 98.00 90 GLN A N 1
ATOM 701 C CA . GLN A 1 90 ? 2.633 -11.063 -6.746 1.00 98.00 90 GLN A CA 1
ATOM 702 C C . GLN A 1 90 ? 2.196 -9.788 -7.459 1.00 98.00 90 GLN A C 1
ATOM 704 O O . GLN A 1 90 ? 1.015 -9.595 -7.752 1.00 98.00 90 GLN A O 1
ATOM 709 N N . VAL A 1 91 ? 3.175 -8.932 -7.748 1.00 98.69 91 VAL A N 1
ATOM 710 C CA . VAL A 1 91 ? 3.046 -7.855 -8.728 1.00 98.69 91 VAL A CA 1
ATOM 711 C C . VAL A 1 91 ? 4.091 -8.085 -9.808 1.00 98.69 91 VAL A C 1
ATOM 713 O O . VAL A 1 91 ? 5.281 -8.172 -9.502 1.00 98.69 91 VAL A O 1
ATOM 716 N N . ILE A 1 92 ? 3.642 -8.192 -11.055 1.00 98.69 92 ILE A N 1
ATOM 717 C CA . ILE A 1 92 ? 4.467 -8.520 -12.218 1.00 98.69 92 ILE A CA 1
ATOM 718 C C . ILE A 1 92 ? 4.721 -7.263 -13.050 1.00 98.69 92 ILE A C 1
ATOM 720 O O . ILE A 1 92 ? 3.791 -6.527 -13.403 1.00 98.69 92 ILE A O 1
ATOM 724 N N . ASP A 1 93 ? 5.985 -7.030 -13.399 1.00 98.25 93 ASP A N 1
ATOM 725 C CA . ASP A 1 93 ? 6.372 -6.066 -14.425 1.00 98.25 93 ASP A CA 1
ATOM 726 C C . ASP A 1 93 ? 5.841 -6.529 -15.785 1.00 98.25 93 ASP A C 1
ATOM 728 O O . ASP A 1 93 ? 6.273 -7.546 -16.328 1.00 98.25 93 ASP A O 1
ATOM 732 N N . ARG A 1 94 ? 4.922 -5.752 -16.363 1.00 96.56 94 ARG A N 1
ATOM 733 C CA . ARG A 1 94 ? 4.258 -6.080 -17.632 1.00 96.56 94 ARG A CA 1
ATOM 734 C C . ARG A 1 94 ? 5.223 -6.269 -18.810 1.00 96.56 94 ARG A C 1
ATOM 736 O O . ARG A 1 94 ? 4.878 -6.960 -19.764 1.00 96.56 94 ARG A O 1
ATOM 743 N N . THR A 1 95 ? 6.366 -5.589 -18.809 1.00 96.44 95 THR A N 1
ATOM 744 C CA . THR A 1 95 ? 7.297 -5.593 -19.948 1.00 96.44 95 THR A CA 1
ATOM 745 C C . THR A 1 95 ? 8.309 -6.719 -19.824 1.00 96.44 95 THR A C 1
ATOM 747 O O . THR A 1 95 ? 8.631 -7.367 -20.819 1.00 96.44 95 THR A O 1
ATOM 750 N N . ARG A 1 96 ? 8.832 -6.926 -18.613 1.00 96.81 96 ARG A N 1
ATOM 751 C CA . ARG A 1 96 ? 9.870 -7.925 -18.339 1.00 96.81 96 ARG A CA 1
ATOM 752 C C . ARG A 1 96 ? 9.307 -9.304 -18.003 1.00 96.81 96 ARG A C 1
ATOM 754 O O . ARG A 1 96 ? 10.064 -10.263 -18.079 1.00 96.81 96 ARG A O 1
ATOM 761 N N . ASP A 1 97 ? 8.021 -9.388 -17.660 1.00 97.06 97 ASP A N 1
ATOM 762 C CA . ASP A 1 97 ? 7.343 -10.613 -17.218 1.00 97.06 97 ASP A CA 1
ATOM 763 C C . ASP A 1 97 ? 8.035 -11.254 -16.001 1.00 97.06 97 ASP A C 1
ATOM 765 O O . ASP A 1 97 ? 8.287 -12.455 -15.935 1.00 97.06 97 ASP A O 1
ATOM 769 N N . VAL A 1 98 ? 8.414 -10.409 -15.037 1.00 98.00 98 VAL A N 1
ATOM 770 C CA . VAL A 1 98 ? 9.050 -10.823 -13.779 1.00 98.00 98 VAL A CA 1
ATOM 771 C C . VAL A 1 98 ? 8.331 -10.205 -12.592 1.00 98.00 98 VAL A C 1
ATOM 773 O O . VAL A 1 98 ? 7.818 -9.087 -12.675 1.00 98.00 98 VAL A O 1
ATOM 776 N N . ALA A 1 99 ? 8.314 -10.917 -11.468 1.00 98.25 99 ALA A N 1
ATOM 777 C CA . ALA A 1 99 ? 7.815 -10.362 -10.220 1.00 98.25 99 ALA A CA 1
ATOM 778 C C . ALA A 1 99 ? 8.726 -9.219 -9.750 1.00 98.25 99 ALA A C 1
ATOM 780 O O . ALA A 1 99 ? 9.941 -9.384 -9.689 1.00 98.25 99 ALA A O 1
ATOM 781 N N . VAL A 1 100 ? 8.123 -8.089 -9.385 1.00 98.44 100 VAL A N 1
ATOM 782 C CA . VAL A 1 100 ? 8.787 -6.930 -8.751 1.00 98.44 100 VAL A CA 1
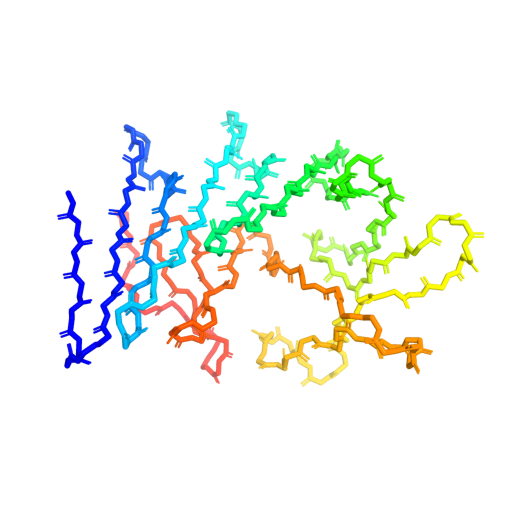ATOM 783 C C . VAL A 1 100 ? 8.384 -6.765 -7.290 1.00 98.44 100 VAL A C 1
ATOM 785 O O . VAL A 1 100 ? 9.020 -6.045 -6.530 1.00 98.44 100 VAL A O 1
ATOM 788 N N . TRP A 1 101 ? 7.336 -7.468 -6.872 1.00 98.62 101 TRP A N 1
ATOM 789 C CA . TRP A 1 101 ? 6.923 -7.607 -5.484 1.00 98.62 101 TRP A CA 1
ATOM 790 C C . TRP A 1 101 ? 6.296 -8.981 -5.302 1.00 98.62 101 TRP A C 1
ATOM 792 O O . TRP A 1 101 ? 5.580 -9.462 -6.185 1.00 98.62 101 TRP A O 1
ATOM 802 N N . ARG A 1 102 ? 6.562 -9.621 -4.165 1.00 98.06 102 ARG A N 1
ATOM 803 C CA . ARG A 1 102 ? 6.058 -10.961 -3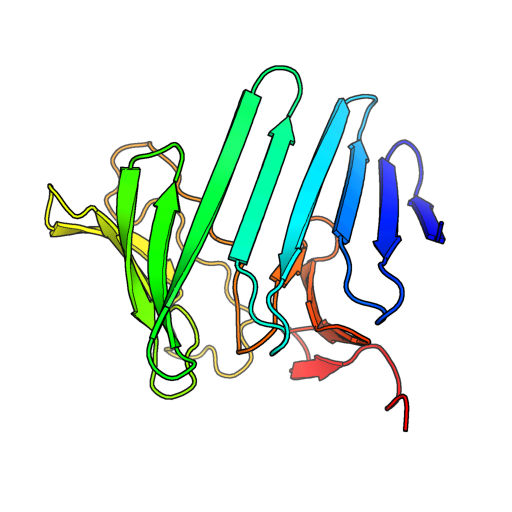.873 1.00 98.06 102 ARG A CA 1
ATOM 804 C C . ARG A 1 102 ? 5.772 -11.136 -2.392 1.00 98.06 102 ARG A C 1
ATOM 806 O O . ARG A 1 102 ? 6.616 -10.834 -1.556 1.00 98.06 102 ARG A O 1
ATOM 813 N N . TRP A 1 103 ? 4.615 -11.701 -2.082 1.00 96.94 103 TRP A N 1
ATOM 814 C CA . TRP A 1 103 ? 4.214 -12.060 -0.731 1.00 96.94 103 TRP A CA 1
ATOM 815 C C . TRP A 1 103 ? 3.724 -13.501 -0.692 1.00 96.94 103 TRP A C 1
ATOM 817 O O . TRP A 1 103 ? 2.623 -13.824 -1.144 1.00 96.94 103 TRP A O 1
ATOM 827 N N . ASP A 1 104 ? 4.587 -14.386 -0.204 1.00 92.06 104 ASP A N 1
ATOM 828 C CA . ASP A 1 104 ? 4.340 -15.821 -0.231 1.00 92.06 104 ASP A CA 1
ATOM 829 C C . ASP A 1 104 ? 3.270 -16.243 0.781 1.00 92.06 104 ASP A C 1
ATOM 831 O O . ASP A 1 104 ? 3.198 -15.741 1.894 1.00 92.06 104 ASP A O 1
ATOM 835 N N . LEU A 1 105 ? 2.434 -17.205 0.385 1.00 87.62 105 LEU A N 1
ATOM 836 C CA . LEU A 1 105 ? 1.411 -17.797 1.256 1.00 87.62 105 LEU A CA 1
ATOM 837 C C . LEU A 1 105 ? 1.976 -18.917 2.151 1.00 87.62 105 LEU A C 1
ATOM 839 O O . LEU A 1 105 ? 1.387 -19.270 3.173 1.00 87.62 105 LEU A O 1
ATOM 843 N N . LEU A 1 106 ? 3.076 -19.554 1.738 1.00 86.44 106 LEU A N 1
ATOM 844 C CA . LEU A 1 106 ? 3.532 -20.795 2.360 1.00 86.44 106 LEU A CA 1
ATOM 845 C C . LEU A 1 106 ? 3.982 -20.552 3.805 1.00 86.44 106 LEU A C 1
ATOM 847 O O . LEU A 1 106 ? 4.891 -19.768 4.048 1.00 86.44 106 LEU A O 1
ATOM 851 N N . ASN A 1 107 ? 3.385 -21.295 4.740 1.00 84.19 107 ASN A N 1
ATOM 852 C CA . ASN A 1 107 ? 3.595 -21.160 6.186 1.00 84.19 107 ASN A CA 1
ATOM 853 C C . ASN A 1 107 ? 3.204 -19.792 6.767 1.00 84.19 107 ASN A C 1
ATOM 855 O O . ASN A 1 107 ? 3.592 -19.496 7.892 1.00 84.19 107 ASN A O 1
ATOM 859 N N . ASP A 1 108 ? 2.404 -19.002 6.045 1.00 89.75 108 ASP A N 1
ATOM 860 C CA . ASP A 1 108 ? 1.942 -17.696 6.508 1.00 89.75 108 ASP A CA 1
ATOM 861 C C . ASP A 1 108 ? 0.411 -17.544 6.392 1.00 89.75 108 ASP A C 1
ATOM 863 O O . ASP A 1 108 ? -0.104 -16.763 5.586 1.00 89.75 108 ASP A O 1
ATOM 867 N N . PRO A 1 109 ? -0.361 -18.326 7.173 1.00 88.00 109 PRO A N 1
ATOM 868 C CA . PRO A 1 109 ? -1.820 -18.298 7.103 1.00 88.00 109 PRO A CA 1
ATOM 869 C C . PRO A 1 109 ? -2.424 -16.987 7.623 1.00 88.00 109 PRO A C 1
ATOM 871 O O . PRO A 1 109 ? -3.558 -16.671 7.273 1.00 88.00 109 PRO A O 1
ATOM 874 N N . PHE A 1 110 ? -1.689 -16.242 8.457 1.00 92.62 110 PHE A N 1
ATOM 875 C CA . PHE A 1 110 ? -2.163 -15.018 9.109 1.00 92.62 110 PHE A CA 1
ATOM 876 C C . PHE A 1 110 ? -1.505 -13.741 8.583 1.00 92.62 110 PHE A C 1
ATOM 878 O O . PHE A 1 110 ? -1.914 -12.657 9.002 1.00 92.62 110 PHE A O 1
ATOM 885 N N . GLY A 1 111 ? -0.578 -13.843 7.627 1.00 91.56 111 GLY A N 1
ATOM 886 C CA . GLY A 1 111 ? 0.052 -12.703 6.961 1.00 91.56 111 GLY A CA 1
ATOM 887 C C . GLY A 1 111 ? 1.114 -11.997 7.806 1.00 91.56 111 GLY A C 1
ATOM 888 O O . GLY A 1 111 ? 1.236 -10.777 7.720 1.00 91.56 111 GLY A O 1
ATOM 889 N N . GLU A 1 112 ? 1.815 -12.730 8.669 1.00 92.94 112 GLU A N 1
ATOM 890 C CA . GLU A 1 112 ? 2.887 -12.218 9.528 1.00 92.94 112 GLU A CA 1
ATOM 891 C C . GLU A 1 112 ? 4.147 -11.867 8.730 1.00 92.94 112 GLU A C 1
ATOM 893 O O . GLU A 1 112 ? 4.870 -10.931 9.078 1.00 92.94 112 GLU A O 1
ATOM 898 N N . SER A 1 113 ? 4.427 -12.599 7.650 1.00 93.81 113 SER A N 1
ATOM 899 C CA . SER A 1 113 ? 5.657 -12.395 6.894 1.00 93.81 113 SER A CA 1
ATOM 900 C C . SER A 1 113 ? 5.631 -11.061 6.151 1.00 93.81 113 SER A C 1
ATOM 902 O O . SER A 1 113 ? 4.607 -10.627 5.622 1.00 93.81 113 SER A O 1
ATOM 904 N N . ALA A 1 114 ? 6.781 -10.395 6.071 1.00 94.31 114 ALA A N 1
ATOM 905 C CA . ALA A 1 114 ? 6.918 -9.229 5.212 1.00 94.31 114 ALA A CA 1
ATOM 906 C C . ALA A 1 114 ? 7.032 -9.666 3.739 1.00 94.31 114 ALA A C 1
ATOM 908 O O . ALA A 1 114 ? 7.707 -10.657 3.442 1.00 94.31 114 ALA A O 1
ATOM 909 N N . PRO A 1 115 ? 6.437 -8.922 2.791 1.00 96.88 115 PRO A N 1
ATOM 910 C CA . PRO A 1 115 ? 6.647 -9.187 1.378 1.00 96.88 115 PRO A CA 1
ATOM 911 C C . PRO A 1 115 ? 8.098 -8.923 0.962 1.00 96.88 115 PRO A C 1
ATOM 913 O O . PRO A 1 115 ? 8.747 -7.992 1.442 1.00 96.88 115 PRO A O 1
ATOM 916 N N . ASN A 1 116 ? 8.583 -9.694 -0.009 1.00 97.81 116 ASN A N 1
ATOM 917 C CA . ASN A 1 116 ? 9.798 -9.377 -0.739 1.00 97.81 116 ASN A CA 1
ATOM 918 C C . ASN A 1 116 ? 9.508 -8.251 -1.745 1.00 97.81 116 ASN A C 1
ATOM 920 O O . ASN A 1 116 ? 8.760 -8.433 -2.706 1.00 97.81 116 ASN A O 1
ATOM 924 N N . THR A 1 117 ? 10.111 -7.087 -1.516 1.00 98.06 117 THR A N 1
ATOM 925 C CA . THR A 1 117 ? 9.938 -5.866 -2.319 1.00 98.06 117 THR A CA 1
ATOM 926 C C . THR A 1 117 ? 10.914 -5.751 -3.493 1.00 98.06 117 THR A C 1
ATOM 928 O O . THR A 1 117 ? 10.872 -4.753 -4.202 1.00 98.06 117 THR A O 1
ATOM 931 N N . ASN A 1 118 ? 11.803 -6.730 -3.683 1.00 98.25 118 ASN A N 1
ATOM 932 C CA . ASN A 1 118 ? 12.760 -6.800 -4.792 1.00 98.25 118 ASN A CA 1
ATOM 933 C C . ASN A 1 118 ? 13.104 -8.279 -5.102 1.00 98.25 118 ASN A C 1
ATOM 935 O O . ASN A 1 118 ? 14.227 -8.734 -4.854 1.00 98.25 118 ASN A O 1
ATOM 939 N N . PRO A 1 119 ? 12.125 -9.090 -5.550 1.00 98.06 119 PRO A N 1
ATOM 940 C CA . PRO A 1 119 ? 12.341 -10.507 -5.827 1.00 98.06 119 PRO A CA 1
ATOM 941 C C . PRO A 1 119 ? 13.155 -10.774 -7.105 1.00 98.06 119 PRO A C 1
ATOM 943 O O . PRO A 1 119 ? 13.706 -11.866 -7.235 1.00 98.06 119 PRO A O 1
ATOM 946 N N . ASP A 1 120 ? 13.265 -9.807 -8.018 1.00 97.50 120 ASP A N 1
ATOM 947 C CA . ASP A 1 120 ? 14.121 -9.853 -9.212 1.00 97.50 120 ASP A CA 1
ATOM 948 C C . ASP A 1 120 ? 15.575 -9.412 -8.948 1.00 97.50 120 ASP A C 1
ATOM 950 O O . ASP A 1 120 ? 16.440 -9.610 -9.802 1.00 97.50 120 ASP A O 1
ATOM 954 N N . ALA A 1 121 ? 15.865 -8.903 -7.746 1.00 97.62 121 ALA A N 1
ATOM 955 C CA . ALA A 1 121 ? 17.197 -8.547 -7.255 1.00 97.62 121 ALA A CA 1
ATOM 956 C C . ALA A 1 121 ? 17.936 -7.495 -8.107 1.00 97.62 121 ALA A C 1
ATOM 958 O O . ALA A 1 121 ? 19.170 -7.489 -8.154 1.00 97.62 121 ALA A O 1
ATOM 959 N N . ASP A 1 122 ? 17.206 -6.577 -8.745 1.00 96.56 122 ASP A N 1
ATOM 960 C CA . ASP A 1 122 ? 17.785 -5.540 -9.614 1.00 96.56 122 ASP A CA 1
ATOM 961 C C . ASP A 1 122 ? 18.178 -4.246 -8.865 1.00 96.56 122 ASP A C 1
ATOM 963 O O . ASP A 1 122 ? 18.872 -3.384 -9.407 1.00 96.56 122 ASP A O 1
ATOM 967 N N . GLY A 1 123 ? 17.781 -4.137 -7.592 1.00 96.69 123 GLY A N 1
ATOM 968 C CA . GLY A 1 123 ? 18.067 -2.995 -6.714 1.00 96.69 123 GLY A CA 1
ATOM 969 C C . GLY A 1 123 ? 16.966 -1.930 -6.698 1.00 96.69 123 GLY A C 1
ATOM 970 O O . GLY A 1 123 ? 17.070 -0.958 -5.947 1.00 96.69 123 GLY A O 1
ATOM 971 N N . THR A 1 124 ? 15.906 -2.123 -7.478 1.00 95.94 124 THR A N 1
ATOM 972 C CA . THR A 1 124 ? 14.691 -1.313 -7.484 1.00 95.94 124 THR A CA 1
ATOM 973 C C . THR A 1 124 ? 13.666 -1.950 -6.559 1.00 95.94 124 THR A C 1
ATOM 975 O O . THR A 1 124 ? 13.299 -3.109 -6.708 1.00 95.94 124 THR A O 1
ATOM 978 N N . TYR A 1 125 ? 13.180 -1.185 -5.587 1.00 96.69 125 TYR A N 1
ATOM 979 C CA . TYR A 1 125 ? 12.211 -1.685 -4.619 1.00 96.69 125 TYR A CA 1
ATOM 980 C C . TYR A 1 125 ? 10.795 -1.266 -5.003 1.00 96.69 125 TYR A C 1
ATOM 982 O O . TYR A 1 125 ? 10.523 -0.084 -5.228 1.00 96.69 125 TYR A O 1
ATOM 990 N N . PHE A 1 126 ? 9.872 -2.222 -5.007 1.00 97.75 126 PHE A N 1
ATOM 991 C CA . PHE A 1 126 ? 8.445 -1.982 -5.174 1.00 97.75 126 PHE A CA 1
ATOM 992 C C . PHE A 1 126 ? 7.734 -2.227 -3.842 1.00 97.75 126 PHE A C 1
ATOM 994 O O . PHE A 1 126 ? 7.762 -3.330 -3.310 1.00 97.75 126 PHE A O 1
ATOM 1001 N N . VAL A 1 127 ? 7.079 -1.207 -3.283 1.00 96.81 127 VAL A N 1
ATOM 1002 C CA . VAL A 1 127 ? 6.311 -1.333 -2.030 1.00 96.81 127 VAL A CA 1
ATOM 1003 C C . VAL A 1 127 ? 4.822 -1.359 -2.344 1.00 96.81 127 VAL A C 1
ATOM 1005 O O . VAL A 1 127 ? 4.291 -0.384 -2.875 1.00 96.81 127 VAL A O 1
ATOM 1008 N N . PHE A 1 128 ? 4.144 -2.449 -1.988 1.00 97.81 128 PHE A N 1
ATOM 1009 C CA . PHE A 1 128 ? 2.699 -2.607 -2.134 1.00 97.81 128 PHE A CA 1
ATOM 1010 C C . PHE A 1 128 ? 2.061 -2.955 -0.785 1.00 97.81 128 PHE A C 1
ATOM 1012 O O . PHE A 1 128 ? 2.438 -3.946 -0.153 1.00 97.81 128 PHE A O 1
ATOM 1019 N N . ASN A 1 129 ? 1.130 -2.118 -0.319 1.00 97.75 129 ASN A N 1
ATOM 1020 C CA . ASN A 1 129 ? 0.617 -2.188 1.054 1.00 97.75 129 ASN A CA 1
ATOM 1021 C C . ASN A 1 129 ? -0.677 -2.985 1.202 1.00 97.75 129 ASN A C 1
ATOM 1023 O O . ASN A 1 129 ? -1.035 -3.317 2.326 1.00 97.75 129 ASN A O 1
ATOM 1027 N N . MET A 1 130 ? -1.366 -3.331 0.111 1.00 97.81 130 MET A N 1
ATOM 1028 C CA . MET A 1 130 ? -2.534 -4.209 0.200 1.00 97.81 130 MET A CA 1
ATOM 1029 C C . MET A 1 130 ? -2.140 -5.562 0.815 1.00 97.81 130 MET A C 1
ATOM 1031 O O . MET A 1 130 ? -1.073 -6.112 0.518 1.00 97.81 130 MET A O 1
ATOM 1035 N N . ARG A 1 131 ? -2.986 -6.072 1.710 1.00 96.69 131 ARG A N 1
ATOM 1036 C CA . ARG A 1 131 ? -2.825 -7.374 2.377 1.00 96.69 131 ARG A CA 1
ATOM 1037 C C . ARG A 1 131 ? -4.055 -8.233 2.084 1.00 96.69 131 ARG A C 1
ATOM 1039 O O . ARG A 1 131 ? -4.525 -8.235 0.947 1.00 96.69 131 ARG A O 1
ATOM 1046 N N . PHE A 1 132 ? -4.562 -8.978 3.067 1.00 95.44 132 PHE A N 1
ATOM 1047 C CA . PHE A 1 132 ? -5.844 -9.678 2.941 1.00 95.44 132 PHE A CA 1
ATOM 1048 C C . PHE A 1 132 ? -6.970 -8.715 2.518 1.00 95.44 132 PHE A C 1
ATOM 1050 O O . PHE A 1 132 ? -6.807 -7.498 2.623 1.00 95.44 132 PHE A O 1
ATOM 1057 N N . PRO A 1 133 ? -8.119 -9.219 2.041 1.00 94.00 133 PRO A N 1
ATOM 1058 C CA . PRO A 1 133 ? -9.191 -8.368 1.528 1.00 94.00 133 PRO A CA 1
ATOM 1059 C C . PRO A 1 133 ? -9.564 -7.219 2.475 1.00 94.00 133 PRO A C 1
ATOM 1061 O O . PRO A 1 133 ? -9.813 -7.439 3.660 1.00 94.00 133 PRO A O 1
ATOM 1064 N N . GLY A 1 134 ? -9.569 -5.993 1.942 1.00 94.06 134 GLY A N 1
ATOM 1065 C CA . GLY A 1 134 ? -9.852 -4.756 2.684 1.00 94.06 134 GLY A CA 1
ATOM 1066 C C . GLY A 1 134 ? -8.687 -4.201 3.513 1.00 94.06 134 GLY A C 1
ATOM 1067 O O . GLY A 1 134 ? -8.771 -3.076 3.999 1.00 94.06 134 GLY A O 1
ATOM 1068 N N . GLN A 1 135 ? -7.589 -4.947 3.648 1.00 97.06 135 GLN A N 1
ATOM 1069 C CA . GLN A 1 135 ? -6.484 -4.586 4.526 1.00 97.06 135 GLN A CA 1
ATOM 1070 C C . GLN A 1 135 ? -5.396 -3.760 3.831 1.00 97.06 135 GLN A C 1
ATOM 1072 O O . GLN A 1 135 ? -4.952 -4.086 2.725 1.00 97.06 135 GLN A O 1
ATOM 1077 N N . ILE A 1 136 ? -4.894 -2.746 4.538 1.00 97.94 136 ILE A N 1
ATOM 1078 C CA . ILE A 1 136 ? -3.752 -1.916 4.133 1.00 97.94 136 ILE A CA 1
ATOM 1079 C C . ILE A 1 136 ? -2.710 -1.941 5.252 1.00 97.94 136 ILE A C 1
ATOM 1081 O O . ILE A 1 136 ? -3.003 -1.577 6.387 1.00 97.94 136 ILE A O 1
ATOM 1085 N N . HIS A 1 137 ? -1.493 -2.371 4.940 1.00 97.69 137 HIS A N 1
ATOM 1086 C CA . HIS A 1 137 ? -0.404 -2.453 5.905 1.00 97.69 137 HIS A CA 1
ATOM 1087 C C . HIS A 1 137 ? 0.119 -1.072 6.309 1.00 97.69 137 HIS A C 1
ATOM 1089 O O . HIS A 1 137 ? 0.479 -0.261 5.453 1.00 97.69 137 HIS A O 1
ATOM 1095 N N . ASP A 1 138 ? 0.240 -0.846 7.614 1.00 95.88 138 ASP A N 1
ATOM 1096 C CA . ASP A 1 138 ? 0.912 0.310 8.191 1.00 95.88 138 ASP A CA 1
ATOM 1097 C C . ASP A 1 138 ? 2.272 -0.098 8.749 1.00 95.88 138 ASP A C 1
ATOM 1099 O O . ASP A 1 138 ? 2.380 -0.714 9.809 1.00 95.88 138 ASP A O 1
ATOM 1103 N N . ALA A 1 139 ? 3.332 0.292 8.042 1.00 92.19 139 ALA A N 1
ATOM 1104 C CA . ALA A 1 139 ? 4.702 -0.028 8.431 1.00 92.19 139 ALA A CA 1
ATOM 1105 C C . ALA A 1 139 ? 5.093 0.564 9.798 1.00 92.19 139 ALA A C 1
ATOM 1107 O O . ALA A 1 139 ? 5.969 0.027 10.468 1.00 92.19 139 ALA A O 1
ATOM 1108 N N . GLU A 1 140 ? 4.454 1.661 10.216 1.00 89.56 140 GLU A N 1
ATOM 1109 C CA . GLU A 1 140 ? 4.752 2.345 11.477 1.00 89.56 140 GLU A CA 1
ATOM 1110 C C . GLU A 1 140 ? 4.310 1.547 12.711 1.00 89.56 140 GLU A C 1
ATOM 1112 O O . GLU A 1 140 ? 4.958 1.614 13.754 1.00 89.56 140 GLU A O 1
ATOM 1117 N N . SER A 1 141 ? 3.203 0.806 12.606 1.00 90.50 141 SER A N 1
ATOM 1118 C CA . SER A 1 141 ? 2.650 -0.002 13.700 1.00 90.50 141 SER A CA 1
ATOM 1119 C C . SER A 1 141 ? 2.885 -1.500 13.513 1.00 90.50 141 SER A C 1
ATOM 1121 O O . SER A 1 141 ? 2.801 -2.253 14.480 1.00 90.50 141 SER A O 1
ATOM 1123 N N . GLY A 1 142 ? 3.146 -1.943 12.280 1.00 92.81 142 GLY A N 1
ATOM 1124 C CA . GLY A 1 142 ? 3.138 -3.355 11.901 1.00 92.81 142 GLY A CA 1
ATOM 1125 C C . GLY A 1 142 ? 1.729 -3.953 11.790 1.00 92.81 142 GLY A C 1
ATOM 1126 O O . GLY A 1 142 ? 1.597 -5.142 11.504 1.00 92.81 142 GLY A O 1
ATOM 1127 N N . LEU A 1 143 ? 0.682 -3.149 12.001 1.00 95.88 143 LEU A N 1
ATOM 1128 C CA . LEU A 1 143 ? -0.712 -3.568 11.892 1.00 95.88 143 LEU A CA 1
ATOM 1129 C C . LEU A 1 143 ? -1.222 -3.390 10.462 1.00 95.88 143 LEU A C 1
ATOM 1131 O O . LEU A 1 143 ? -0.662 -2.651 9.650 1.00 95.88 143 LEU A O 1
ATOM 1135 N N . ASN A 1 144 ? -2.330 -4.054 10.165 1.00 97.38 144 ASN A N 1
ATOM 1136 C CA . ASN A 1 144 ? -3.053 -3.875 8.921 1.00 97.38 144 ASN A CA 1
ATOM 1137 C C . ASN A 1 144 ? -4.371 -3.153 9.205 1.00 97.38 144 ASN A C 1
ATOM 1139 O O . ASN A 1 144 ? -5.280 -3.731 9.803 1.00 97.38 144 ASN A O 1
ATOM 1143 N N . TYR A 1 145 ? -4.489 -1.914 8.735 1.00 97.50 145 TYR A N 1
ATOM 1144 C CA . TYR A 1 145 ? -5.738 -1.163 8.766 1.00 97.50 145 TYR A CA 1
ATOM 1145 C C . TYR A 1 145 ? -6.823 -1.921 8.006 1.00 97.50 145 TYR A C 1
ATOM 1147 O O . TYR A 1 145 ? -6.639 -2.239 6.830 1.00 97.50 145 TYR A O 1
ATOM 1155 N N . ASN A 1 146 ? -7.954 -2.181 8.661 1.00 96.50 146 ASN A N 1
ATOM 1156 C CA . ASN A 1 146 ? -9.122 -2.821 8.069 1.00 96.50 146 ASN A CA 1
ATOM 1157 C C . ASN A 1 146 ? -10.410 -2.099 8.483 1.00 96.50 146 ASN A C 1
ATOM 1159 O O . ASN A 1 146 ? -11.232 -2.585 9.269 1.00 96.50 146 ASN A O 1
ATOM 1163 N N . TYR A 1 147 ? -10.576 -0.906 7.921 1.00 94.81 147 TYR A N 1
ATOM 1164 C CA . TYR A 1 147 ? -11.741 -0.050 8.093 1.00 94.81 147 TYR A CA 1
ATOM 1165 C C . TYR A 1 147 ? -11.972 0.435 9.534 1.00 94.81 147 TYR A C 1
ATOM 1167 O O . TYR A 1 147 ? -11.439 1.475 9.913 1.00 94.81 147 TYR A O 1
ATOM 1175 N N . PHE A 1 148 ? -12.760 -0.288 10.333 1.00 93.00 148 PHE A N 1
ATOM 1176 C CA . PHE A 1 148 ? -13.042 0.061 11.732 1.00 93.00 148 PHE A CA 1
ATOM 1177 C C . PHE A 1 148 ? -12.115 -0.622 12.735 1.00 93.00 148 PHE A C 1
ATOM 1179 O O . PHE A 1 148 ? -12.219 -0.352 13.930 1.00 93.00 148 PHE A O 1
ATOM 1186 N N . ARG A 1 149 ? -11.267 -1.541 12.270 1.00 95.31 149 ARG A N 1
ATOM 1187 C CA . ARG A 1 149 ? -10.384 -2.326 13.126 1.00 95.31 149 ARG A CA 1
ATOM 1188 C C . ARG A 1 149 ? -8.995 -2.424 12.526 1.00 95.31 149 ARG A C 1
ATOM 1190 O O . ARG A 1 149 ? -8.855 -2.474 11.305 1.00 95.31 149 ARG A O 1
ATOM 1197 N N . ASP A 1 150 ? -8.004 -2.558 13.385 1.00 96.44 150 ASP A N 1
ATOM 1198 C CA . ASP A 1 150 ? -6.633 -2.857 13.017 1.00 96.44 150 ASP A CA 1
ATOM 1199 C C . ASP A 1 150 ? -6.362 -4.343 13.275 1.00 96.44 150 ASP A C 1
ATOM 1201 O O . ASP A 1 150 ? -6.591 -4.882 14.362 1.00 96.44 150 ASP A O 1
ATOM 1205 N N . TYR A 1 151 ? -5.929 -5.047 12.233 1.00 97.56 151 TYR A N 1
ATOM 1206 C CA . TYR A 1 151 ? -5.578 -6.460 12.297 1.00 97.56 151 TYR A CA 1
ATOM 1207 C C . TYR A 1 151 ? -4.100 -6.611 12.656 1.00 97.56 151 TYR A C 1
ATOM 1209 O O . TYR A 1 151 ? -3.238 -6.016 12.012 1.00 97.56 151 TYR A O 1
ATOM 1217 N N . GLU A 1 152 ? -3.810 -7.432 13.660 1.00 96.94 152 GLU A N 1
ATOM 1218 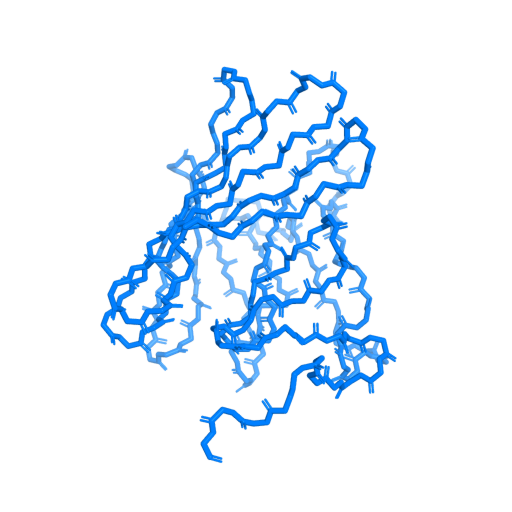C CA . GLU A 1 152 ? -2.465 -7.826 14.059 1.00 96.94 152 GLU A CA 1
ATOM 1219 C C . GLU A 1 152 ? -2.140 -9.213 13.473 1.00 96.94 152 GLU A C 1
ATOM 1221 O O . GLU A 1 152 ? -2.662 -10.232 13.946 1.00 96.94 152 GLU A O 1
ATOM 1226 N N . PRO A 1 153 ? -1.250 -9.296 12.467 1.00 94.38 153 PRO A N 1
ATOM 1227 C CA . PRO A 1 153 ? -0.923 -10.569 11.829 1.00 94.38 153 PRO A CA 1
ATOM 1228 C C . PRO A 1 153 ? -0.251 -11.585 12.755 1.00 94.38 153 PRO A C 1
ATOM 1230 O O . PRO A 1 153 ? -0.495 -12.782 12.624 1.00 94.38 153 PRO A O 1
ATOM 1233 N N . GLY A 1 154 ? 0.550 -11.118 13.720 1.00 93.12 154 GLY A N 1
ATOM 1234 C CA . GLY A 1 154 ? 1.313 -11.983 14.626 1.00 93.12 154 GLY A CA 1
ATOM 1235 C C . GLY A 1 154 ? 0.448 -12.851 15.541 1.00 93.12 154 GLY A C 1
ATOM 1236 O O . GLY A 1 154 ? 0.821 -13.982 15.852 1.00 93.12 154 GLY A O 1
ATOM 1237 N N . THR A 1 155 ? -0.731 -12.368 15.942 1.00 93.00 155 THR A N 1
ATOM 1238 C CA . THR A 1 155 ? -1.700 -13.171 16.712 1.00 93.00 155 THR A CA 1
ATOM 1239 C C . THR A 1 155 ? -2.881 -13.658 15.877 1.00 93.00 155 THR A C 1
ATOM 1241 O O . THR A 1 155 ? -3.667 -14.484 16.354 1.00 93.00 155 THR A O 1
ATOM 1244 N N . GLY A 1 156 ? -3.015 -13.165 14.642 1.00 93.44 156 GLY A N 1
ATOM 1245 C CA . GLY A 1 156 ? -4.128 -13.463 13.749 1.00 93.44 156 GLY A CA 1
ATOM 1246 C C . GLY A 1 156 ? -5.460 -12.877 14.226 1.00 93.44 156 GLY A C 1
ATOM 1247 O O . GLY A 1 156 ? -6.505 -13.508 14.049 1.00 93.44 156 GLY A O 1
ATOM 1248 N N . ARG A 1 157 ? -5.444 -11.720 14.905 1.00 95.00 157 ARG A N 1
ATOM 1249 C CA . ARG A 1 157 ? -6.624 -11.127 15.563 1.00 95.00 157 ARG A CA 1
ATOM 1250 C C . ARG A 1 157 ? -6.743 -9.632 15.299 1.00 95.00 157 ARG A C 1
ATOM 1252 O O . ARG A 1 157 ? -5.786 -8.974 14.918 1.00 95.00 157 ARG A O 1
ATOM 1259 N N . TYR A 1 158 ? -7.941 -9.101 15.524 1.00 96.00 158 TYR A N 1
ATOM 1260 C CA . TYR A 1 158 ? -8.157 -7.658 15.589 1.00 96.00 158 TYR A CA 1
ATOM 1261 C C . TYR A 1 158 ? -7.792 -7.118 16.969 1.00 96.00 158 TYR A C 1
ATOM 1263 O O . TYR A 1 158 ? -8.025 -7.792 17.978 1.00 96.00 158 TYR A O 1
ATOM 1271 N N . MET A 1 159 ? -7.259 -5.898 16.991 1.00 94.25 159 MET A N 1
ATOM 1272 C CA . MET A 1 159 ? -6.909 -5.180 18.215 1.00 94.25 159 MET A CA 1
ATOM 1273 C C . MET A 1 159 ? -8.153 -4.667 18.950 1.00 94.25 159 MET A C 1
ATOM 1275 O O . MET A 1 159 ? -8.174 -4.598 20.180 1.00 94.25 159 MET A O 1
ATOM 1279 N N . GLU A 1 160 ? -9.214 -4.350 18.211 1.00 94.12 160 GLU A N 1
ATOM 1280 C CA . GLU A 1 160 ? -10.475 -3.841 18.737 1.00 94.12 160 GLU A CA 1
ATOM 1281 C C . GLU A 1 160 ? -11.552 -4.928 18.853 1.00 94.12 160 GLU A C 1
ATOM 1283 O O . GLU A 1 160 ? -11.590 -5.916 18.114 1.00 94.12 160 GLU A O 1
ATOM 1288 N N . SER A 1 161 ? -12.49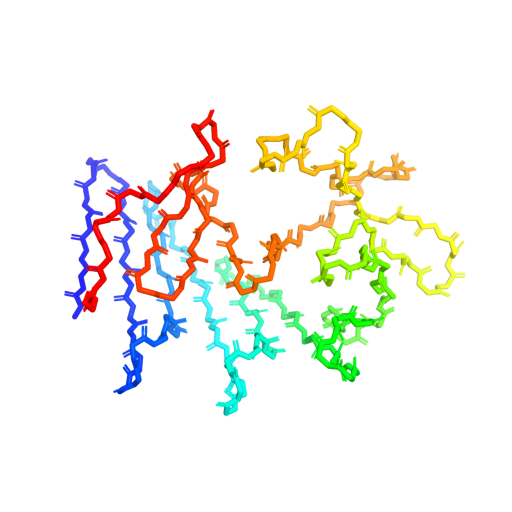2 -4.698 19.776 1.00 91.06 161 SER A N 1
ATOM 1289 C CA . SER A 1 161 ? -13.755 -5.444 19.811 1.00 91.06 161 SER A CA 1
ATOM 1290 C C . SER A 1 161 ? -14.588 -5.180 18.555 1.00 91.06 161 SER A C 1
ATOM 1292 O O . SER A 1 161 ? -14.383 -4.190 17.853 1.00 91.06 161 SER A O 1
ATOM 1294 N N . ASP A 1 162 ? -15.540 -6.071 18.272 1.00 87.00 162 ASP A N 1
ATOM 1295 C CA . ASP A 1 162 ? -16.454 -5.868 17.150 1.00 87.00 162 ASP A CA 1
ATOM 1296 C C . ASP A 1 162 ? -17.291 -4.588 17.353 1.00 87.00 162 ASP A C 1
ATOM 1298 O O . ASP A 1 162 ? -17.850 -4.408 18.439 1.00 87.00 162 ASP A O 1
ATOM 1302 N N . PRO A 1 163 ? -17.347 -3.675 16.364 1.00 81.19 163 PRO A N 1
ATOM 1303 C CA . PRO A 1 163 ? -18.087 -2.420 16.483 1.00 81.19 163 PRO A CA 1
ATOM 1304 C C . PRO A 1 163 ? -19.618 -2.559 16.355 1.00 81.19 163 PRO A C 1
ATOM 1306 O O . PRO A 1 163 ? -20.297 -1.528 16.328 1.00 81.19 163 PRO A O 1
ATOM 1309 N N . ILE A 1 164 ? -20.164 -3.781 16.258 1.00 74.56 164 ILE A N 1
ATOM 1310 C CA . ILE A 1 164 ? -21.605 -4.072 16.103 1.00 74.56 164 ILE A CA 1
ATOM 1311 C C . ILE A 1 164 ? -22.122 -4.970 17.233 1.00 74.56 164 ILE A C 1
ATOM 1313 O O . ILE A 1 164 ? -21.470 -5.992 17.542 1.00 74.56 164 ILE A O 1
#

pLDDT: mean 93.07, std 10.35, range [45.34, 98.75]

Radius of gyration: 15.86 Å; chains: 1; bounding box: 40×38×41 Å

Foldseek 3Di:
DDKDDDDQWIKDFDADPQQFTQKIWIGHNNWIKIWGWDADPVLHTQWIWIDGPPDIWIWGFDDDPLATAWIQIPNAIWGFDADPQNFTAFTARPPVRDTQKGDDPPPQVLRLDDIDQGPVVPPDGHDDQGGGRQWGADPVVRWTDRRPWTARSVVSDTPDDDPD

Secondary structure (DSSP, 8-state):
-EEEEETTEEEEEEE-TTS-EEEEEEEETTEEEEEEEEE-TT--EEEEEEEETTEEEEEEEEEETTEEEEEEETTEEEEEEE-TTS-EEEEEETTTTEEEEE---TT-SS--SPPBS-TT-SS------B-STT-EE-TTTS-EEETTEEEETTTTEESSPP--

Sequence (164 aa):
MSSISLGLAGVSFEYNGRGERVRKVHEEFGVIKTTNYLFDEAGHLLVEQFVDGATTTTSEIIWMDGQPVGVIRNNVLHYIEPDHLGTPRQVIDRTRDVAVWRWDLLNDPFGESAPNTNPDADGTYFVFNMRFPGQIHDAESGLNYNYFRDYEPGTGRYMESDPI